Protein AF-A0A833G4I4-F1 (afdb_monomer)

Radius of gyration: 18.55 Å; Cα contacts (8 Å, |Δi|>4): 41; chains: 1; bounding box: 39×31×42 Å

Solvent-accessible surface area (backbone atoms only — not comparable to full-atom values): 5488 Å² total; per-residue (Å²): 127,91,87,68,72,86,53,53,28,60,49,37,39,54,46,43,75,71,69,49,81,77,89,89,81,88,86,78,51,66,72,52,50,49,38,25,57,77,45,48,76,80,76,50,70,72,47,26,56,51,50,55,55,55,57,71,70,65,66,84,78,73,93,74,61,67,65,63,54,50,54,52,48,51,55,53,30,55,76,72,70,44,81,72,85,125

Mean predicted aligned error: 6.37 Å

pLDDT: mean 90.92, std 10.23, range [51.19, 98.06]

Secondary structure (DSSP, 8-state):
-TTS-S-HHHHHHHHHHTT-S-----S--HHHHHHHHHHSPP--HHHHHHHHHHHHT--PPPP--HHHHHHHHHHHHHHTT-----

Sequence (86 aa):
MNALSGDYGERATAIHDAGCDIVLHCNGRIEEMRAIADAAPALAGQAGERAERALQFMRPPLPFDRLAGREELLALAARFGWAAAS

Structure (mmCIF, N/CA/C/O backbone):
data_AF-A0A833G4I4-F1
#
_entry.id   AF-A0A833G4I4-F1
#
loop_
_atom_site.group_PDB
_atom_site.id
_atom_site.type_symbol
_atom_site.label_atom_id
_atom_site.label_alt_id
_atom_site.label_comp_id
_atom_site.label_asym_id
_atom_site.label_entity_id
_atom_site.label_seq_id
_atom_site.pdbx_PDB_ins_code
_atom_site.Cartn_x
_atom_site.Cartn_y
_atom_site.Cartn_z
_atom_site.occupancy
_atom_site.B_iso_or_equiv
_atom_site.auth_seq_id
_atom_site.auth_comp_id
_atom_site.auth_asym_id
_atom_site.auth_atom_id
_atom_site.pdbx_PDB_model_num
ATOM 1 N N . MET A 1 1 ? 5.502 9.492 2.337 1.00 51.19 1 MET A N 1
ATOM 2 C CA . MET A 1 1 ? 5.801 10.904 2.004 1.00 51.19 1 MET A CA 1
ATOM 3 C C . MET A 1 1 ? 6.140 11.638 3.291 1.00 51.19 1 MET A C 1
ATOM 5 O O . MET A 1 1 ? 5.337 11.595 4.210 1.00 51.19 1 MET A O 1
ATOM 9 N N . ASN A 1 2 ? 7.301 12.295 3.370 1.00 61.88 2 ASN A N 1
ATOM 10 C CA . ASN A 1 2 ? 7.747 13.006 4.583 1.00 61.88 2 ASN A CA 1
ATOM 11 C C . ASN A 1 2 ? 7.185 14.431 4.713 1.00 61.88 2 ASN A C 1
ATOM 13 O O . ASN A 1 2 ? 7.640 15.192 5.557 1.00 61.88 2 ASN A O 1
ATOM 17 N N . ALA A 1 3 ? 6.191 14.796 3.901 1.00 66.12 3 ALA A N 1
ATOM 18 C CA . ALA A 1 3 ? 5.575 16.122 3.929 1.00 66.12 3 ALA A CA 1
ATOM 19 C C . ALA A 1 3 ? 4.640 16.347 5.134 1.00 66.12 3 ALA A C 1
ATOM 21 O O . ALA A 1 3 ? 4.158 17.457 5.320 1.00 66.12 3 ALA A O 1
ATOM 22 N N . LEU A 1 4 ? 4.353 15.307 5.928 1.00 68.75 4 LEU A N 1
ATOM 23 C CA . LEU A 1 4 ? 3.156 15.272 6.765 1.00 68.75 4 LEU A CA 1
ATOM 24 C C . LEU A 1 4 ? 3.275 15.607 8.258 1.00 68.75 4 LEU A C 1
ATOM 26 O O . LEU A 1 4 ? 2.248 15.508 8.875 1.00 68.75 4 LEU A O 1
ATOM 30 N N . SER A 1 5 ? 4.365 16.052 8.887 1.00 72.50 5 SER A N 1
ATOM 31 C CA . SER A 1 5 ? 4.439 16.314 10.363 1.00 72.50 5 SER A CA 1
ATOM 32 C C . SER A 1 5 ? 3.919 15.199 11.321 1.00 72.50 5 SER A C 1
ATOM 34 O O . SER A 1 5 ? 3.174 14.306 10.943 1.00 72.50 5 SER A O 1
ATOM 36 N N . GLY A 1 6 ? 4.388 15.155 12.568 1.00 77.88 6 GLY A N 1
ATOM 37 C CA . GLY A 1 6 ? 3.997 14.093 13.518 1.00 77.88 6 GLY A CA 1
ATOM 38 C C . GLY A 1 6 ? 4.587 12.707 13.221 1.00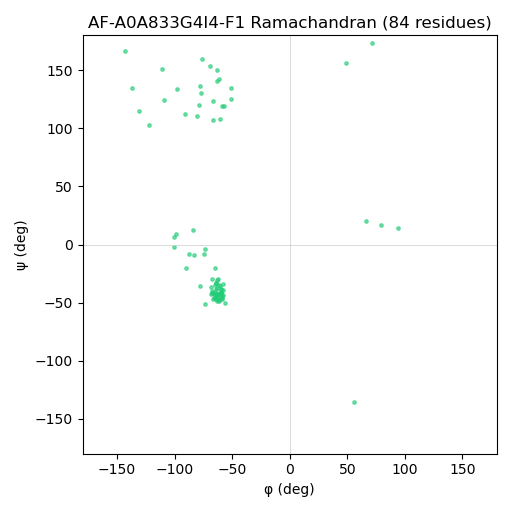 77.88 6 GLY A C 1
ATOM 39 O O . GLY A 1 6 ? 5.270 12.513 12.202 1.00 77.88 6 GLY A O 1
ATOM 40 N N . ASP A 1 7 ? 4.358 11.778 14.148 1.00 89.56 7 ASP A N 1
ATOM 41 C CA . ASP A 1 7 ? 4.870 10.404 14.104 1.00 89.56 7 ASP A CA 1
ATOM 42 C C . ASP A 1 7 ? 4.096 9.518 13.106 1.00 89.56 7 ASP A C 1
ATOM 44 O O . ASP A 1 7 ? 2.977 9.821 12.689 1.00 89.56 7 ASP A O 1
ATOM 48 N N . TYR A 1 8 ? 4.703 8.410 12.676 1.00 92.69 8 TYR A N 1
ATOM 49 C CA . TYR A 1 8 ? 4.088 7.486 11.726 1.00 92.69 8 TYR A CA 1
ATOM 50 C C . TYR A 1 8 ? 2.831 6.791 12.256 1.00 92.69 8 TYR A C 1
ATOM 52 O O . TYR A 1 8 ? 1.908 6.587 11.464 1.00 92.69 8 TYR A O 1
ATOM 60 N N . GLY A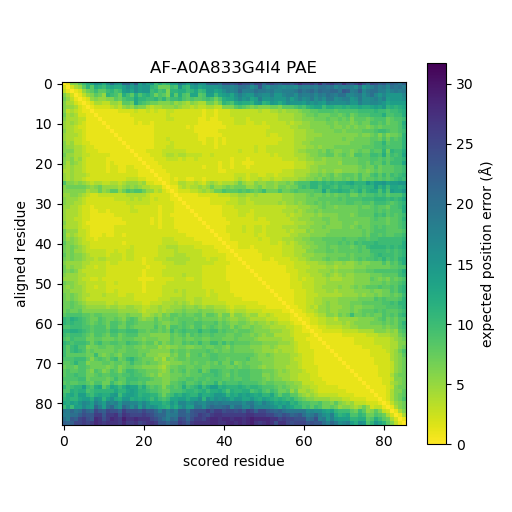 1 9 ? 2.762 6.478 13.553 1.00 93.88 9 GLY A N 1
ATOM 61 C CA . GLY A 1 9 ? 1.551 5.928 14.162 1.00 93.88 9 GLY A CA 1
ATOM 62 C C . GLY A 1 9 ? 0.404 6.940 14.145 1.00 93.88 9 GLY A C 1
ATOM 63 O O . GLY A 1 9 ? -0.690 6.634 13.681 1.00 93.88 9 GLY A O 1
ATOM 64 N N . GLU A 1 10 ? 0.678 8.189 14.534 1.00 93.44 10 GLU A N 1
ATOM 65 C CA . GLU A 1 10 ? -0.309 9.283 14.520 1.00 93.44 10 GLU A CA 1
ATOM 66 C C . GLU A 1 10 ? -0.855 9.540 13.111 1.00 93.44 10 GLU A C 1
ATOM 68 O O . GLU A 1 10 ? -2.060 9.713 12.917 1.00 93.44 10 GLU A O 1
ATOM 73 N N . ARG A 1 11 ? 0.026 9.521 12.103 1.00 92.94 11 ARG A N 1
ATOM 74 C CA . ARG A 1 11 ? -0.381 9.645 10.699 1.00 92.94 11 ARG A CA 1
ATOM 75 C C . ARG A 1 11 ? -1.258 8.482 10.255 1.00 92.94 11 ARG A C 1
ATOM 77 O O . ARG A 1 11 ? -2.222 8.722 9.536 1.00 92.94 11 ARG A O 1
ATOM 84 N N . ALA A 1 12 ? -0.927 7.250 10.640 1.00 94.31 12 ALA A N 1
ATOM 85 C CA . ALA A 1 12 ? -1.733 6.082 10.298 1.00 94.31 12 ALA A CA 1
ATOM 86 C C . ALA A 1 12 ? -3.145 6.206 10.885 1.00 94.31 12 ALA A C 1
ATOM 88 O O . ALA A 1 12 ? -4.116 6.088 10.138 1.00 94.31 12 ALA A O 1
ATOM 89 N N . THR A 1 13 ? -3.260 6.564 12.168 1.00 94.12 13 THR A N 1
ATOM 90 C CA . THR A 1 13 ? -4.550 6.837 12.818 1.00 94.12 13 THR A CA 1
ATOM 91 C C . THR A 1 13 ? -5.330 7.924 12.086 1.00 94.12 13 THR A C 1
ATOM 93 O O . THR A 1 13 ? -6.467 7.693 11.692 1.00 94.12 13 THR A O 1
ATOM 96 N N . ALA A 1 14 ? -4.709 9.074 11.803 1.00 93.19 14 ALA A N 1
ATOM 97 C CA . ALA A 1 14 ? -5.381 10.177 11.116 1.00 93.19 14 ALA A CA 1
ATOM 98 C C . ALA A 1 14 ? -5.869 9.801 9.703 1.00 93.19 14 ALA A C 1
ATOM 100 O O . ALA A 1 14 ? -6.918 10.267 9.260 1.00 93.19 14 ALA A O 1
ATOM 101 N N . ILE A 1 15 ? -5.125 8.952 8.985 1.00 93.75 15 ILE A N 1
ATOM 102 C CA . ILE A 1 15 ? -5.534 8.436 7.671 1.00 93.75 15 ILE A CA 1
ATOM 103 C C . ILE A 1 15 ? -6.759 7.519 7.805 1.00 93.75 15 ILE A C 1
ATOM 105 O O . ILE A 1 15 ? -7.686 7.614 6.999 1.00 93.75 15 ILE A O 1
ATOM 109 N N . HIS A 1 16 ? -6.791 6.658 8.822 1.00 94.06 16 HIS A N 1
ATOM 110 C CA . HIS A 1 16 ? -7.946 5.801 9.088 1.00 94.06 16 HIS A CA 1
ATOM 111 C C . HIS A 1 16 ? -9.173 6.603 9.538 1.00 94.06 16 HIS A C 1
ATOM 113 O O . HIS A 1 16 ? -10.265 6.370 9.020 1.00 94.06 16 HIS A O 1
ATOM 119 N N . ASP A 1 17 ? -8.995 7.608 10.396 1.00 93.12 17 ASP A N 1
ATOM 120 C CA . ASP A 1 17 ? -10.062 8.522 10.826 1.00 93.12 17 ASP A CA 1
ATOM 121 C C . ASP A 1 17 ? -10.638 9.334 9.654 1.00 93.12 17 ASP A C 1
ATOM 123 O O . ASP A 1 17 ? -11.825 9.663 9.636 1.00 93.12 17 ASP A O 1
ATOM 127 N N . ALA A 1 18 ? -9.824 9.611 8.629 1.00 94.25 18 ALA A N 1
ATOM 128 C CA . ALA A 1 18 ? -10.272 10.221 7.378 1.00 94.25 18 ALA A CA 1
ATOM 129 C C . ALA A 1 18 ? -11.078 9.262 6.471 1.00 94.25 18 ALA A C 1
ATOM 131 O O . ALA A 1 18 ? -11.579 9.683 5.426 1.00 94.25 18 ALA A O 1
ATOM 132 N N . GLY A 1 19 ? -11.224 7.988 6.855 1.00 93.75 19 GLY A N 1
ATOM 133 C CA . GLY A 1 19 ? -12.028 6.983 6.157 1.00 93.75 19 GLY A CA 1
ATOM 134 C C . GLY A 1 19 ? -11.257 6.116 5.159 1.00 93.75 19 GLY A C 1
ATOM 135 O O . GLY A 1 19 ? -11.878 5.447 4.332 1.00 93.75 19 GLY A O 1
ATOM 136 N N . CYS A 1 20 ? -9.921 6.122 5.193 1.00 96.19 20 CYS A N 1
ATOM 137 C CA . CYS A 1 20 ? -9.122 5.224 4.362 1.00 96.19 20 CYS A CA 1
ATOM 138 C C . CYS A 1 20 ? -9.069 3.799 4.940 1.00 96.19 20 CYS A C 1
ATOM 140 O O . CYS A 1 20 ? -8.808 3.602 6.127 1.00 96.19 20 CYS A O 1
ATOM 142 N N . ASP A 1 21 ? -9.220 2.799 4.067 1.00 96.31 21 ASP A N 1
ATOM 143 C CA . ASP A 1 21 ? -9.172 1.381 4.451 1.00 96.31 21 ASP A CA 1
ATOM 144 C C . ASP A 1 21 ? -7.729 0.869 4.665 1.00 96.31 21 ASP A C 1
ATOM 146 O O . ASP A 1 21 ? -7.488 0.035 5.533 1.00 96.31 21 ASP A O 1
ATOM 150 N N . ILE A 1 22 ? -6.756 1.344 3.871 1.00 95.00 22 ILE A N 1
ATOM 151 C CA . ILE A 1 22 ? -5.367 0.841 3.845 1.00 95.00 22 ILE A CA 1
ATOM 152 C C . ILE A 1 22 ? -4.374 2.010 3.786 1.00 95.00 22 ILE A C 1
ATOM 154 O O 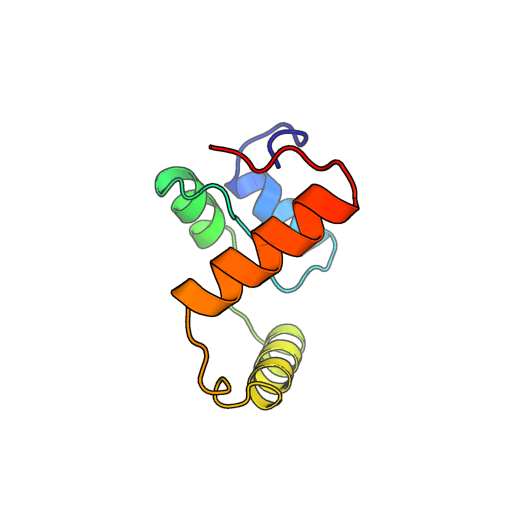. ILE A 1 22 ? -4.521 2.917 2.965 1.00 95.00 22 ILE A O 1
ATOM 158 N N . VAL A 1 23 ? -3.318 1.949 4.605 1.00 92.94 23 VAL A N 1
ATOM 159 C CA . VAL A 1 23 ? -2.171 2.876 4.582 1.00 92.94 23 VAL A CA 1
ATOM 160 C C . VAL A 1 23 ? -1.011 2.255 3.799 1.00 92.94 23 VAL A C 1
ATOM 162 O O . VAL A 1 23 ? -0.649 1.103 4.028 1.00 92.94 23 VAL A O 1
ATOM 165 N N . LEU A 1 24 ? -0.387 3.026 2.900 1.00 91.81 24 LEU A N 1
ATOM 166 C CA . LEU A 1 24 ? 0.776 2.583 2.124 1.00 91.81 24 LEU A CA 1
ATOM 167 C C . LEU A 1 24 ? 2.061 3.297 2.566 1.00 91.81 24 LEU A C 1
ATOM 169 O O . LEU A 1 24 ? 2.167 4.525 2.518 1.00 91.81 24 LEU A O 1
ATOM 173 N N . HIS A 1 25 ? 3.072 2.509 2.931 1.00 91.06 25 HIS A N 1
ATOM 174 C CA . HIS A 1 25 ? 4.378 2.988 3.365 1.00 91.06 25 HIS A CA 1
ATOM 175 C C . HIS A 1 25 ? 5.505 2.415 2.490 1.00 91.06 25 HIS A C 1
ATOM 177 O O . HIS A 1 25 ? 5.898 1.263 2.634 1.00 91.06 25 HIS A O 1
ATOM 183 N N . CYS A 1 26 ? 6.033 3.228 1.567 1.00 89.12 26 CYS A N 1
ATOM 184 C CA . CYS A 1 26 ? 6.938 2.748 0.509 1.00 89.12 26 CYS A CA 1
ATOM 185 C C . CYS A 1 26 ? 8.438 2.986 0.754 1.00 89.12 26 CYS A C 1
ATOM 187 O O . CYS A 1 26 ? 9.236 2.649 -0.115 1.00 89.12 26 CYS A O 1
ATOM 189 N N . ASN A 1 27 ? 8.848 3.627 1.855 1.00 85.00 27 ASN A N 1
ATOM 190 C CA . ASN A 1 27 ? 10.255 4.028 2.034 1.00 85.00 27 ASN A CA 1
ATOM 191 C C . ASN A 1 27 ? 11.138 2.930 2.678 1.00 85.00 27 ASN A C 1
ATOM 193 O O . ASN A 1 27 ? 12.355 3.092 2.736 1.00 85.00 27 ASN A O 1
ATOM 197 N N . GLY A 1 28 ? 10.529 1.830 3.143 1.00 84.81 28 GLY A N 1
ATOM 198 C CA . GLY A 1 28 ? 11.214 0.620 3.603 1.00 84.81 28 GLY A CA 1
ATOM 199 C C . GLY A 1 28 ? 11.809 0.668 5.014 1.00 84.81 28 GLY A C 1
ATOM 200 O O . GLY A 1 28 ? 12.657 -0.166 5.329 1.00 84.81 28 GLY A O 1
ATOM 201 N N . ARG A 1 29 ? 11.411 1.608 5.879 1.00 91.56 29 ARG A N 1
ATOM 202 C CA . ARG A 1 29 ? 11.964 1.712 7.239 1.00 91.56 29 ARG A CA 1
ATOM 203 C C . ARG A 1 29 ? 11.154 0.900 8.248 1.00 91.56 29 ARG A C 1
ATOM 205 O O . ARG A 1 29 ? 10.023 1.240 8.569 1.00 91.56 29 ARG A O 1
ATOM 212 N N . ILE A 1 30 ? 11.755 -0.167 8.782 1.00 93.44 30 ILE A N 1
ATOM 213 C CA . ILE A 1 30 ? 11.051 -1.145 9.631 1.00 93.44 30 ILE A CA 1
ATOM 214 C C . ILE A 1 30 ? 10.441 -0.544 10.898 1.00 93.44 30 ILE A C 1
ATOM 216 O O . ILE A 1 30 ? 9.330 -0.915 11.255 1.00 93.44 30 ILE A O 1
ATOM 220 N N . GLU A 1 31 ? 11.116 0.408 11.540 1.00 92.81 31 GLU A N 1
ATOM 221 C CA . GLU A 1 31 ? 10.578 1.043 12.749 1.00 92.81 31 GLU A CA 1
ATOM 222 C C . GLU A 1 31 ? 9.353 1.908 12.439 1.00 92.81 31 GLU A C 1
ATOM 224 O O . GLU A 1 31 ? 8.378 1.899 13.184 1.00 92.81 31 GLU A O 1
ATOM 229 N N . GLU A 1 32 ? 9.358 2.575 11.284 1.00 93.31 32 GLU A N 1
ATOM 230 C CA . GLU A 1 32 ? 8.212 3.345 10.799 1.00 93.31 32 GLU A CA 1
ATOM 231 C C . GLU A 1 32 ? 7.047 2.397 10.453 1.00 93.31 32 GLU A C 1
ATOM 233 O O . GLU A 1 32 ? 5.902 2.665 10.805 1.00 93.31 32 GLU A O 1
ATOM 238 N N . MET A 1 33 ? 7.336 1.241 9.840 1.00 94.00 33 MET A N 1
ATOM 239 C CA . MET A 1 33 ? 6.330 0.210 9.549 1.00 94.00 33 MET A CA 1
ATOM 240 C C . MET A 1 33 ? 5.709 -0.397 10.810 1.00 94.00 33 MET A C 1
ATOM 242 O O . MET A 1 33 ? 4.507 -0.649 10.811 1.00 94.00 33 MET A O 1
ATOM 246 N N . ARG A 1 34 ? 6.493 -0.623 11.872 1.00 95.69 34 ARG A N 1
ATOM 247 C CA . ARG A 1 34 ? 5.976 -1.129 13.154 1.00 95.69 34 ARG A CA 1
ATOM 248 C C . ARG A 1 34 ? 4.999 -0.146 13.784 1.00 95.69 34 ARG A C 1
ATOM 250 O O . ARG A 1 34 ? 3.882 -0.539 14.089 1.00 95.69 34 ARG A O 1
ATOM 257 N N . ALA A 1 35 ? 5.375 1.132 13.865 1.00 95.38 35 ALA A N 1
ATOM 258 C CA . ALA A 1 35 ? 4.496 2.174 14.393 1.00 95.38 35 ALA A CA 1
ATOM 259 C C . ALA A 1 35 ? 3.168 2.273 13.615 1.00 95.38 35 ALA A C 1
ATOM 261 O O . ALA A 1 35 ? 2.108 2.440 14.211 1.00 95.38 35 ALA A O 1
ATOM 262 N N . ILE A 1 36 ? 3.210 2.124 12.284 1.00 95.31 36 ILE A N 1
ATOM 263 C CA . ILE A 1 36 ? 2.000 2.083 11.445 1.00 95.31 36 ILE A CA 1
ATOM 264 C C . ILE A 1 36 ? 1.170 0.832 11.738 1.00 95.31 36 ILE A C 1
ATOM 266 O O . ILE A 1 36 ? -0.043 0.936 11.881 1.00 95.31 36 ILE A O 1
ATOM 270 N N . ALA A 1 37 ? 1.802 -0.342 11.806 1.00 94.88 37 ALA A N 1
ATOM 271 C CA . ALA A 1 37 ? 1.108 -1.608 12.029 1.00 94.88 37 ALA A CA 1
ATOM 272 C C . ALA A 1 37 ? 0.412 -1.657 13.397 1.00 94.88 37 ALA A C 1
ATOM 274 O O . ALA A 1 37 ? -0.702 -2.164 13.479 1.00 94.88 37 ALA A O 1
ATOM 275 N N . ASP A 1 38 ? 1.032 -1.089 14.435 1.00 96.00 38 ASP A N 1
ATOM 276 C CA . ASP A 1 38 ? 0.453 -1.006 15.780 1.00 96.00 38 ASP A CA 1
ATOM 277 C C . ASP A 1 38 ? -0.769 -0.068 15.836 1.00 96.00 38 ASP A C 1
ATOM 279 O O . ASP A 1 38 ? -1.678 -0.282 16.638 1.00 96.00 38 ASP A O 1
ATOM 283 N N . ALA A 1 39 ? -0.808 0.962 14.983 1.00 95.69 39 ALA A N 1
ATOM 284 C CA . ALA A 1 39 ? -1.909 1.924 14.899 1.00 95.69 39 ALA A CA 1
ATOM 285 C C . ALA A 1 39 ? -3.021 1.514 13.912 1.00 95.69 39 ALA A C 1
ATOM 287 O O . ALA A 1 39 ? -4.141 2.023 13.992 1.00 95.69 39 ALA A O 1
ATOM 288 N N . ALA A 1 40 ? -2.728 0.623 12.963 1.00 95.81 40 ALA A N 1
ATOM 289 C CA . ALA A 1 40 ? -3.669 0.224 11.926 1.00 95.81 40 ALA A CA 1
ATOM 290 C C . ALA A 1 40 ? -4.726 -0.761 12.469 1.00 95.81 40 ALA A C 1
ATOM 292 O O . ALA A 1 40 ? -4.376 -1.785 13.062 1.00 95.81 40 ALA A O 1
ATOM 293 N N . PRO A 1 41 ? -6.029 -0.522 12.236 1.00 94.88 41 PRO A N 1
ATOM 294 C CA . PRO A 1 41 ? -7.060 -1.489 12.572 1.00 94.88 41 PRO A CA 1
ATOM 295 C C . PRO A 1 41 ? -6.974 -2.718 11.657 1.00 94.88 41 PRO A C 1
ATOM 297 O O . PRO A 1 41 ? -6.544 -2.647 10.504 1.00 94.88 41 PRO A O 1
ATOM 300 N N . ALA A 1 42 ? -7.453 -3.859 12.153 1.00 95.12 42 ALA A N 1
ATOM 301 C CA . ALA A 1 42 ? -7.633 -5.038 11.315 1.00 95.12 42 ALA A CA 1
ATOM 3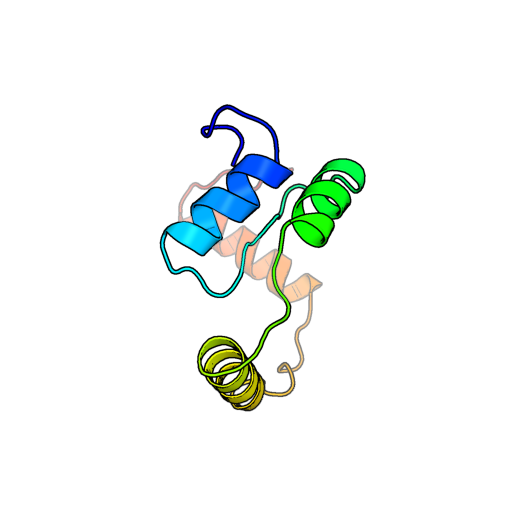02 C C . ALA A 1 42 ? -8.672 -4.766 10.212 1.00 95.12 42 ALA A C 1
A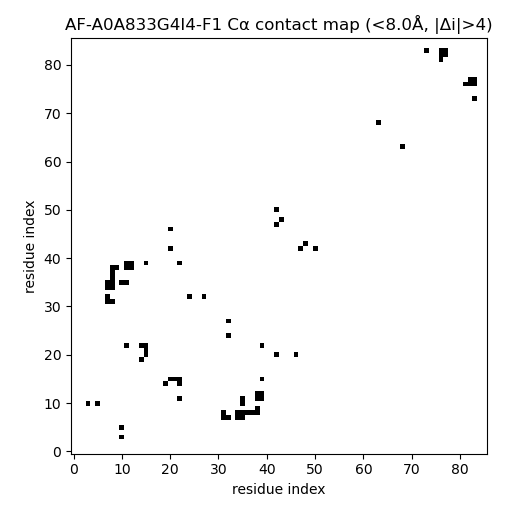TOM 304 O O . ALA A 1 42 ? -9.709 -4.146 10.458 1.00 95.12 42 ALA A O 1
ATOM 305 N N . LEU A 1 43 ? -8.426 -5.281 9.005 1.00 95.44 43 LEU A N 1
ATOM 306 C CA . LEU A 1 43 ? -9.393 -5.222 7.909 1.00 95.44 43 LEU A CA 1
ATOM 307 C C . LEU A 1 43 ? -10.619 -6.078 8.249 1.00 95.44 43 LEU A C 1
ATOM 309 O O . LEU A 1 43 ? -10.563 -7.305 8.224 1.00 95.44 43 LEU A O 1
ATOM 313 N N . ALA A 1 44 ? -11.728 -5.415 8.563 1.00 95.12 44 ALA A N 1
ATOM 314 C CA . ALA A 1 44 ? -12.998 -6.038 8.915 1.00 95.12 44 ALA A CA 1
ATOM 315 C C . ALA A 1 44 ? -14.180 -5.233 8.348 1.00 95.12 44 ALA A C 1
ATOM 317 O O . ALA A 1 44 ? -14.020 -4.094 7.899 1.00 95.12 44 ALA A O 1
ATOM 318 N N . GLY A 1 45 ? -15.377 -5.829 8.348 1.00 96.62 45 GLY A N 1
ATOM 319 C CA . GLY A 1 45 ? -16.586 -5.203 7.804 1.00 96.62 45 GLY A CA 1
ATOM 320 C C . GLY A 1 45 ? -16.407 -4.769 6.345 1.00 96.62 45 GLY A C 1
ATOM 321 O O . GLY A 1 45 ? -15.816 -5.491 5.545 1.00 96.62 45 GLY A O 1
ATOM 322 N N . GLN A 1 46 ? -16.864 -3.559 6.007 1.00 96.75 46 GLN A N 1
ATOM 323 C CA . GLN A 1 46 ? -16.782 -3.039 4.636 1.00 96.75 46 GLN A CA 1
ATOM 324 C C . GLN A 1 46 ? -15.344 -2.915 4.114 1.00 96.75 46 GLN A C 1
ATOM 326 O O . GLN A 1 46 ? -15.111 -3.158 2.930 1.00 96.75 46 GLN A O 1
ATOM 331 N N . ALA A 1 47 ? -14.381 -2.558 4.971 1.00 96.50 47 ALA A N 1
ATOM 332 C CA . ALA A 1 47 ? -12.972 -2.474 4.586 1.00 96.50 47 ALA A CA 1
ATOM 333 C C . ALA A 1 47 ? -12.428 -3.860 4.194 1.00 96.50 47 ALA A C 1
ATOM 335 O O . ALA A 1 47 ? -11.771 -4.005 3.163 1.00 96.50 47 ALA A O 1
ATOM 336 N N . GLY A 1 48 ? -12.777 -4.892 4.972 1.00 97.50 48 GLY A N 1
ATOM 337 C CA . GLY A 1 48 ? -12.459 -6.291 4.667 1.00 97.50 48 GLY A CA 1
ATOM 338 C C . GLY A 1 48 ? -13.090 -6.762 3.356 1.00 97.50 48 GLY A C 1
ATOM 339 O O . GLY A 1 48 ? -12.388 -7.259 2.48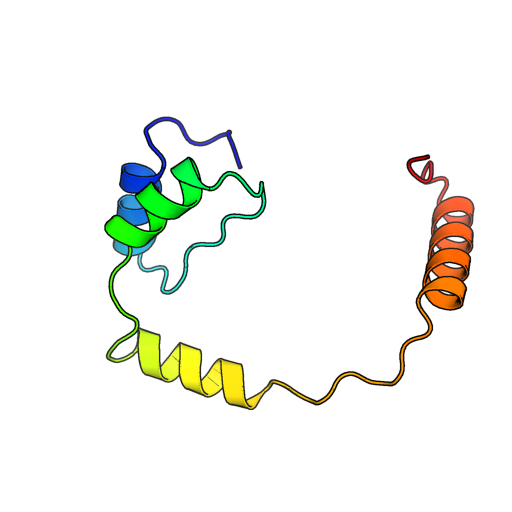2 1.00 97.50 48 GLY A O 1
ATOM 340 N N . GLU A 1 49 ? -14.385 -6.509 3.154 1.00 98.06 49 GLU A N 1
ATOM 341 C CA . GLU A 1 49 ? -15.090 -6.866 1.912 1.00 98.06 49 GLU A CA 1
ATOM 342 C C . GLU A 1 49 ? -14.483 -6.188 0.671 1.00 98.06 49 GLU A C 1
ATOM 344 O O . GLU A 1 49 ? -14.390 -6.790 -0.403 1.00 98.06 49 GLU A O 1
ATOM 349 N N . ARG A 1 50 ? -14.064 -4.919 0.793 1.00 97.81 50 ARG A N 1
ATOM 350 C CA . ARG A 1 50 ? -13.357 -4.198 -0.279 1.00 97.81 50 ARG A CA 1
ATOM 351 C C . ARG A 1 50 ? -12.001 -4.837 -0.566 1.00 97.81 50 ARG A C 1
ATOM 353 O O . ARG A 1 50 ? -11.677 -5.030 -1.738 1.00 97.81 50 ARG A O 1
ATOM 360 N N . ALA A 1 51 ? -11.242 -5.187 0.472 1.00 96.81 51 ALA A N 1
ATOM 361 C CA . ALA A 1 51 ? -9.942 -5.835 0.334 1.00 96.81 51 ALA A CA 1
ATOM 362 C C . ALA A 1 51 ? -10.061 -7.223 -0.318 1.00 96.81 51 ALA A C 1
ATOM 364 O O . ALA A 1 51 ? -9.361 -7.506 -1.288 1.00 96.81 51 ALA A O 1
ATOM 365 N N . GLU A 1 52 ? -10.997 -8.059 0.130 1.00 97.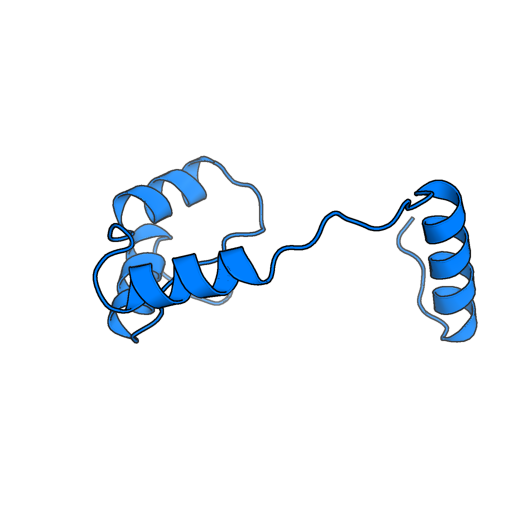19 52 GLU A N 1
ATOM 366 C CA . GLU A 1 52 ? -11.264 -9.373 -0.467 1.00 97.19 52 GLU A CA 1
ATOM 367 C C . GLU A 1 52 ? -11.662 -9.258 -1.940 1.00 97.19 52 GLU A C 1
ATOM 369 O O . GLU A 1 52 ? -11.131 -9.972 -2.793 1.00 97.19 52 GLU A O 1
ATOM 374 N N . ARG A 1 53 ? -12.541 -8.307 -2.274 1.00 97.44 53 ARG A N 1
ATOM 375 C CA . ARG A 1 53 ? -12.921 -8.034 -3.665 1.00 97.44 53 ARG A CA 1
ATOM 376 C C . ARG A 1 53 ? -11.726 -7.586 -4.502 1.00 97.44 53 ARG A C 1
ATO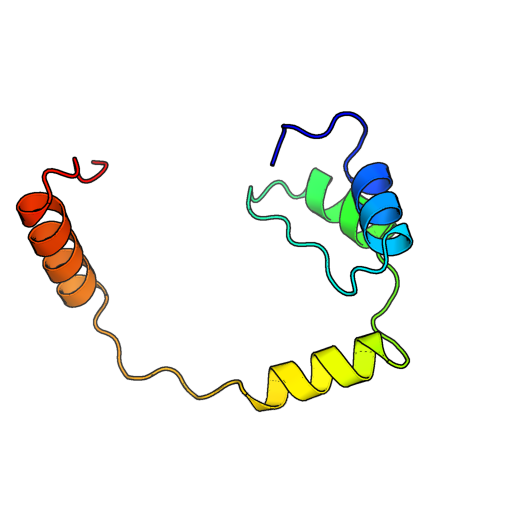M 378 O O . ARG A 1 53 ? -11.589 -8.029 -5.636 1.00 97.44 53 ARG A O 1
ATOM 385 N N . ALA A 1 54 ? -10.855 -6.733 -3.962 1.00 95.94 54 ALA A N 1
ATOM 386 C CA . ALA A 1 54 ? -9.635 -6.312 -4.647 1.00 95.94 54 ALA A CA 1
ATOM 387 C C . ALA A 1 54 ? -8.726 -7.513 -4.962 1.00 95.94 54 ALA A C 1
ATOM 389 O O . ALA A 1 54 ? -8.223 -7.630 -6.081 1.00 95.94 54 ALA A O 1
ATOM 390 N N . LEU A 1 55 ? -8.585 -8.447 -4.016 1.00 95.81 55 LEU A N 1
ATOM 391 C CA . LEU A 1 55 ? -7.792 -9.665 -4.197 1.00 95.81 55 LEU A CA 1
ATOM 392 C C . LEU A 1 55 ? -8.344 -10.572 -5.309 1.00 95.81 55 LEU A C 1
ATOM 394 O O . LEU A 1 55 ? -7.559 -11.208 -6.009 1.00 95.81 55 LEU A O 1
ATOM 398 N N . GLN A 1 56 ? -9.660 -10.584 -5.547 1.00 97.31 56 GLN A N 1
ATOM 399 C CA . GLN A 1 56 ? -10.270 -11.339 -6.654 1.00 97.31 56 GLN A CA 1
ATOM 400 C C . GLN A 1 56 ? -9.861 -10.825 -8.045 1.00 97.31 56 GLN A C 1
ATOM 402 O O . GLN A 1 56 ? -9.960 -11.563 -9.025 1.00 97.31 56 GLN A O 1
ATOM 407 N N . PHE A 1 57 ? -9.386 -9.580 -8.155 1.00 95.44 57 PHE A N 1
ATOM 408 C CA . PHE A 1 57 ? -8.871 -9.041 -9.415 1.00 95.44 57 PHE A CA 1
ATOM 409 C C . PHE A 1 57 ? -7.411 -9.416 -9.684 1.00 95.44 57 PHE A C 1
ATOM 411 O O . PHE A 1 57 ? -6.927 -9.170 -10.793 1.00 95.44 57 PHE A O 1
ATOM 418 N N . MET A 1 58 ? -6.702 -10.012 -8.718 1.00 94.00 58 MET A N 1
ATOM 419 C CA . MET A 1 58 ? -5.327 -10.450 -8.933 1.00 94.00 58 MET A CA 1
ATOM 420 C C . MET A 1 58 ? -5.290 -11.590 -9.949 1.00 94.00 58 MET A C 1
ATOM 422 O O . MET A 1 58 ? -5.919 -12.633 -9.783 1.00 94.00 58 MET A O 1
ATOM 426 N N . ARG A 1 59 ? -4.521 -11.385 -11.016 1.00 94.25 59 ARG A N 1
ATOM 427 C CA . ARG A 1 59 ? -4.279 -12.383 -12.060 1.00 94.25 59 ARG A CA 1
ATOM 428 C C . ARG A 1 59 ? -2.829 -12.846 -11.981 1.00 94.25 59 ARG A C 1
ATOM 430 O O . ARG A 1 59 ? -1.978 -12.047 -11.581 1.00 94.25 59 ARG A O 1
ATOM 437 N N . PRO A 1 60 ? -2.524 -14.091 -12.388 1.00 93.56 60 PRO A N 1
ATOM 438 C CA . PRO A 1 60 ? -1.143 -14.508 -12.576 1.00 93.56 60 PRO A CA 1
ATOM 439 C C . PRO A 1 60 ? -0.407 -13.490 -13.457 1.00 93.56 60 PRO A C 1
ATOM 441 O O . PRO A 1 60 ? -0.975 -13.048 -14.464 1.00 93.56 60 PRO A O 1
ATOM 444 N N . PRO A 1 61 ? 0.821 -13.090 -13.089 1.00 91.19 61 PRO A N 1
ATOM 445 C CA . PRO A 1 61 ? 1.590 -12.189 -13.926 1.00 91.19 61 PRO A CA 1
ATOM 446 C C . PRO A 1 61 ? 1.842 -12.858 -15.278 1.00 91.19 61 PRO A C 1
ATOM 448 O O . PRO A 1 61 ? 2.077 -14.066 -15.359 1.00 91.19 61 PRO A O 1
ATOM 451 N N . LEU A 1 62 ? 1.806 -12.064 -16.347 1.00 93.06 62 LEU A N 1
ATOM 452 C CA . LEU A 1 62 ? 2.305 -12.525 -17.637 1.00 93.06 62 LEU A CA 1
ATOM 453 C C . LEU A 1 62 ? 3.813 -12.809 -17.517 1.00 93.06 62 LEU A C 1
ATOM 455 O O . LEU A 1 62 ? 4.487 -12.148 -16.719 1.00 93.06 62 LEU A O 1
ATOM 459 N N . PRO A 1 63 ? 4.361 -13.755 -18.302 1.00 95.56 63 PRO A N 1
ATOM 460 C CA . PRO A 1 63 ? 5.804 -13.913 -18.411 1.00 95.56 63 PRO A CA 1
ATOM 461 C C . PRO A 1 63 ? 6.454 -12.563 -18.725 1.00 95.56 63 PRO A C 1
ATOM 463 O O . PRO A 1 63 ? 6.067 -11.893 -19.681 1.00 95.56 63 PRO A O 1
ATOM 466 N N . PHE A 1 64 ? 7.418 -12.158 -17.902 1.00 95.12 64 PHE A N 1
ATOM 467 C CA . PHE A 1 64 ? 8.095 -10.874 -18.032 1.00 95.12 64 PHE A CA 1
ATOM 468 C C . PHE A 1 64 ? 9.606 -11.074 -17.975 1.00 95.12 64 PHE A C 1
ATOM 470 O O . PHE A 1 64 ? 10.153 -11.483 -16.948 1.00 95.12 64 PHE A O 1
ATOM 477 N N . ASP A 1 65 ? 10.280 -10.772 -19.084 1.00 97.44 65 ASP A N 1
ATOM 478 C CA . ASP A 1 65 ? 11.734 -10.689 -19.119 1.00 97.44 65 ASP A CA 1
ATOM 479 C C . ASP A 1 65 ? 12.172 -9.326 -18.575 1.00 97.44 65 ASP A C 1
ATOM 481 O O . ASP A 1 65 ? 11.964 -8.275 -19.186 1.00 97.44 65 ASP A O 1
ATOM 485 N N . ARG A 1 66 ? 12.794 -9.352 -17.395 1.00 96.38 66 ARG A N 1
ATOM 486 C CA . ARG A 1 66 ? 13.246 -8.142 -16.704 1.00 96.38 66 ARG A CA 1
ATOM 487 C C . ARG A 1 66 ? 14.331 -7.386 -17.469 1.00 96.38 66 ARG A C 1
ATOM 489 O O . ARG A 1 66 ? 14.385 -6.166 -17.340 1.00 96.38 66 ARG A O 1
ATOM 496 N N . LEU A 1 67 ? 15.202 -8.082 -18.204 1.00 97.06 67 LEU A N 1
ATOM 497 C CA . LEU A 1 67 ? 16.281 -7.439 -18.956 1.00 97.06 67 LEU A CA 1
ATOM 498 C C . LEU A 1 67 ? 15.708 -6.733 -20.181 1.00 97.06 67 LEU A C 1
ATOM 500 O O . LEU A 1 67 ? 15.905 -5.527 -20.320 1.00 97.06 67 LEU A O 1
ATOM 504 N N . ALA A 1 68 ? 14.903 -7.440 -20.978 1.00 97.00 68 ALA A N 1
ATOM 505 C CA . ALA A 1 68 ? 14.233 -6.853 -22.138 1.00 97.00 68 ALA A CA 1
ATOM 506 C C . ALA A 1 68 ? 13.343 -5.659 -21.742 1.00 97.00 68 ALA A C 1
ATOM 508 O O . ALA A 1 68 ? 13.401 -4.600 -22.364 1.00 97.00 68 ALA A O 1
ATOM 509 N N . GLY A 1 69 ? 12.582 -5.776 -20.646 1.00 96.38 69 GLY A N 1
ATOM 510 C CA . GLY A 1 69 ? 11.763 -4.671 -20.141 1.00 96.38 69 GLY A CA 1
ATOM 511 C C . GLY A 1 69 ? 12.585 -3.462 -19.673 1.00 96.38 69 GLY A C 1
ATOM 512 O O . GLY A 1 69 ? 12.153 -2.319 -19.830 1.00 96.38 69 GLY A O 1
ATOM 513 N N . ARG A 1 70 ? 13.791 -3.678 -19.125 1.00 95.44 70 ARG A N 1
ATOM 514 C CA . ARG A 1 70 ? 14.703 -2.580 -18.770 1.00 95.44 70 ARG A CA 1
ATOM 515 C C . ARG A 1 70 ? 15.238 -1.884 -20.018 1.00 95.44 70 ARG A C 1
ATOM 517 O O . ARG A 1 70 ? 15.289 -0.658 -20.026 1.00 95.44 70 ARG A O 1
ATOM 524 N N . GLU A 1 71 ? 15.616 -2.630 -21.048 1.00 96.69 71 GLU A N 1
ATOM 525 C CA . GLU A 1 71 ? 16.075 -2.068 -22.324 1.00 96.69 71 GLU A CA 1
ATOM 526 C C . GLU A 1 71 ? 14.978 -1.239 -23.004 1.00 96.69 71 GLU A C 1
ATOM 528 O O . GLU A 1 71 ? 15.229 -0.099 -23.399 1.00 96.69 71 GLU A O 1
ATOM 533 N N . GLU A 1 72 ? 13.746 -1.757 -23.058 1.00 95.38 72 GLU A N 1
ATOM 534 C CA . GLU A 1 72 ? 12.586 -1.036 -23.595 1.00 95.38 72 GLU A CA 1
ATOM 535 C C . GLU A 1 72 ? 12.329 0.270 -22.830 1.00 95.38 72 GLU A C 1
ATOM 537 O O . GLU A 1 72 ? 12.167 1.333 -23.436 1.00 95.38 72 GLU A O 1
ATOM 542 N N . LEU A 1 73 ? 12.354 0.220 -21.493 1.00 95.06 73 LEU A N 1
ATOM 543 C CA . LEU A 1 73 ? 12.195 1.404 -20.651 1.00 95.06 73 LEU A CA 1
ATOM 544 C C . LEU A 1 73 ? 13.270 2.457 -20.943 1.00 95.06 73 LEU A C 1
ATOM 546 O O . LEU A 1 73 ? 12.951 3.641 -21.049 1.00 95.06 73 LEU A O 1
ATOM 550 N N . LEU A 1 74 ? 14.533 2.045 -21.075 1.00 94.81 74 LEU A N 1
ATOM 551 C CA . LEU A 1 74 ? 15.640 2.955 -21.377 1.00 94.81 74 LEU A CA 1
ATOM 552 C C . LEU A 1 74 ? 15.486 3.589 -22.764 1.00 94.81 74 LEU A C 1
ATOM 554 O O . LEU A 1 74 ? 15.698 4.794 -22.910 1.00 94.81 74 LEU A O 1
ATOM 558 N N . ALA A 1 75 ? 15.058 2.815 -23.764 1.00 94.44 75 ALA A N 1
ATOM 559 C CA . ALA A 1 75 ? 14.776 3.330 -25.100 1.00 94.44 75 ALA A CA 1
ATOM 560 C C . ALA A 1 75 ? 13.630 4.361 -25.087 1.00 94.44 75 ALA A C 1
ATOM 562 O O . ALA A 1 75 ? 13.740 5.425 -25.703 1.00 94.44 75 ALA A O 1
ATOM 563 N N . LEU A 1 76 ? 12.548 4.089 -24.346 1.00 95.69 76 LEU A N 1
ATOM 564 C CA . LEU A 1 76 ? 11.435 5.026 -24.160 1.00 95.69 76 LEU A CA 1
ATOM 565 C C . LEU A 1 76 ? 11.875 6.295 -23.421 1.00 95.69 76 LEU A C 1
ATOM 567 O O . LEU A 1 76 ? 11.539 7.396 -23.855 1.00 95.69 76 LEU A O 1
ATOM 571 N N . ALA A 1 77 ? 12.644 6.157 -22.340 1.00 94.62 77 ALA A N 1
ATOM 572 C CA . ALA A 1 77 ? 13.170 7.283 -21.573 1.00 94.62 77 ALA A CA 1
ATOM 573 C C . ALA A 1 77 ? 14.032 8.202 -22.452 1.00 94.62 77 ALA A C 1
ATOM 575 O O . ALA A 1 77 ? 13.793 9.410 -22.487 1.00 94.62 77 ALA A O 1
ATOM 576 N N . ALA A 1 78 ? 14.949 7.631 -23.241 1.00 92.94 78 ALA A N 1
ATOM 577 C CA . ALA A 1 78 ? 15.784 8.379 -24.178 1.00 92.94 78 ALA A CA 1
ATOM 578 C C . ALA A 1 78 ? 14.951 9.129 -25.230 1.00 92.94 78 ALA A C 1
ATOM 580 O O . ALA A 1 78 ? 15.209 10.303 -25.495 1.00 92.94 78 ALA A O 1
ATOM 581 N N . ARG A 1 79 ? 13.902 8.494 -25.778 1.00 94.94 79 ARG A N 1
ATOM 582 C CA . ARG A 1 79 ? 12.984 9.126 -26.743 1.00 94.94 79 ARG A CA 1
ATOM 583 C C . ARG A 1 79 ? 12.310 10.381 -26.185 1.00 94.94 79 ARG A C 1
ATOM 585 O O . ARG A 1 79 ? 12.052 11.315 -26.939 1.00 94.94 79 ARG A O 1
ATOM 592 N N . PHE A 1 80 ? 12.015 10.397 -24.888 1.00 94.00 80 PHE A N 1
ATOM 593 C CA . PHE A 1 80 ? 11.370 11.524 -24.211 1.00 94.00 80 PHE A CA 1
ATOM 594 C C . PHE A 1 80 ? 12.353 12.443 -23.472 1.00 94.00 80 PHE A C 1
ATOM 596 O O . PHE A 1 80 ? 11.920 13.329 -22.739 1.00 94.00 80 PHE A O 1
ATOM 603 N N . GLY A 1 81 ? 13.666 12.257 -23.653 1.00 89.50 81 GLY A N 1
ATOM 604 C CA . GLY A 1 81 ? 14.688 13.077 -22.999 1.00 89.50 81 GLY A CA 1
ATOM 605 C C . GLY A 1 81 ? 14.748 12.905 -21.477 1.00 89.50 81 GLY A C 1
ATOM 606 O O . GLY A 1 81 ? 15.275 13.772 -20.782 1.00 89.50 81 GLY A O 1
ATOM 607 N N . TRP A 1 82 ? 14.214 11.806 -20.940 1.00 89.56 82 TRP A N 1
ATOM 608 C CA . TRP A 1 82 ? 14.343 11.487 -19.525 1.00 89.56 82 TRP A CA 1
ATOM 609 C C . TRP A 1 82 ? 15.733 10.897 -19.280 1.00 89.56 82 TRP A C 1
ATOM 611 O O . TRP A 1 82 ? 16.089 9.862 -19.844 1.00 89.56 82 TRP A O 1
ATOM 621 N N . ALA A 1 83 ? 16.528 11.549 -18.430 1.00 72.31 83 ALA A N 1
ATOM 622 C CA . ALA A 1 83 ? 17.758 10.959 -17.923 1.00 72.31 83 ALA A CA 1
ATOM 623 C C . ALA A 1 83 ? 17.408 9.677 -17.157 1.00 72.31 83 ALA A C 1
ATOM 625 O O . ALA A 1 83 ? 16.830 9.731 -16.069 1.00 72.31 83 ALA A O 1
ATOM 626 N N . ALA A 1 84 ? 17.735 8.521 -17.733 1.00 62.00 84 ALA A N 1
ATOM 627 C CA . ALA A 1 84 ? 17.678 7.269 -17.004 1.00 62.00 84 AL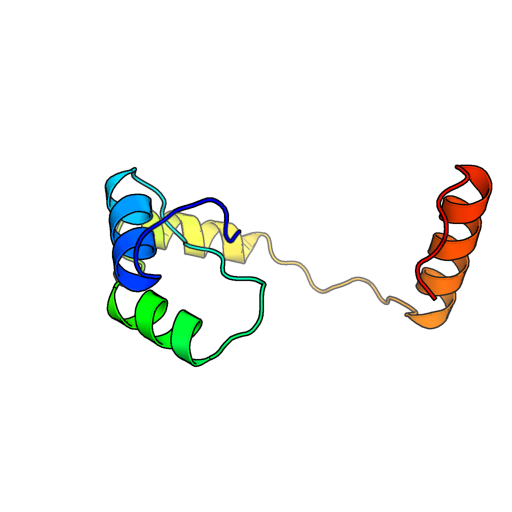A A CA 1
ATOM 628 C C . ALA A 1 84 ? 18.614 7.391 -15.797 1.00 62.00 84 ALA A C 1
ATOM 630 O O . ALA A 1 84 ? 19.808 7.633 -15.970 1.00 62.00 84 ALA A O 1
ATOM 631 N N . ALA A 1 85 ? 18.068 7.276 -14.586 1.00 59.56 85 ALA A N 1
ATOM 632 C CA . ALA A 1 85 ? 18.887 7.236 -13.384 1.00 59.56 85 ALA A CA 1
ATOM 633 C C . ALA A 1 85 ? 19.883 6.070 -13.517 1.00 59.56 85 ALA A C 1
ATOM 635 O O . ALA A 1 85 ? 19.470 4.921 -13.718 1.00 59.56 85 ALA A O 1
ATOM 636 N N . SER A 1 86 ? 21.172 6.420 -13.493 1.00 53.59 86 SER A N 1
ATOM 637 C CA . SER A 1 86 ? 22.315 5.504 -13.482 1.00 53.59 86 SER A CA 1
ATOM 638 C C . SER A 1 86 ? 22.311 4.637 -12.234 1.00 53.59 86 SER A C 1
ATOM 640 O O . SER A 1 86 ? 22.154 5.240 -11.146 1.00 53.59 86 SER A O 1
#

Foldseek 3Di:
DPPPDDALLVVLLVCVVVPDLDDDDDPPDVVSVVSNVVNHDDQDDPSVVVVVVVVVPDDDDDDDDPVVVVVVVVVVCVVVVHDDDD